Protein AF-A0A6P7HAU6-F1 (afdb_monomer)

Mean predicted aligned error: 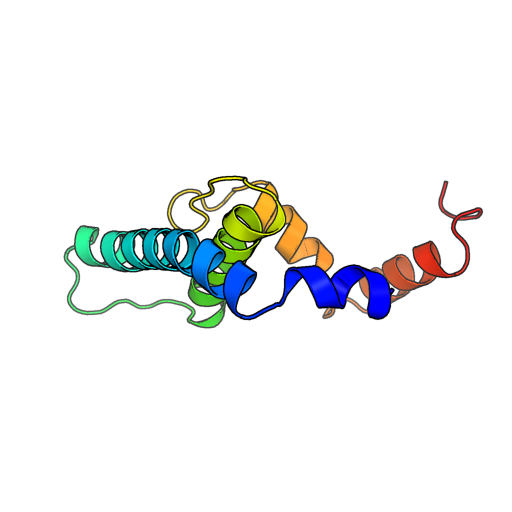6.97 Å

Organism: NCBI:txid50390

Radius of gyration: 17.21 Å; Cα contacts (8 Å, |Δi|>4): 57; chains: 1; bounding box: 39×34×50 Å

pLDDT: mean 88.61, std 10.29, range [53.34, 97.62]

Foldseek 3Di:
DCVVCVVCPDPVNVVVLVVQLVVLVVLLVVLVVVVPDPDDDDDPVQSVLQSVQQSCCCSVVVDHDRCPVVVVPVSSVVVCLVPPPVDPVSVCVVVCCVVCVPVVD

Nearest PDB structures (foldseek):
  6ma7-assembly1_A  TM=8.824E-01  e=7.694E-03  Homo sapiens
  6bdk-assembly1_A  TM=8.865E-01  e=2.508E-02  Homo sapiens
  7sv2-assembly3_C  TM=7.908E-01  e=1.141E-02  Homo sapiens
  5a1r-assembly1_A  TM=7.870E-01  e=1.429E-02  Homo sapiens
  8ewn-assembly1_A-2  TM=7.340E-01  e=4.161E-02  Homo sapiens

Secondary structure (DSSP, 8-state):
-HHHHGGGGSHHHHHHHHHHHHHHHHHHHHHHHTT--S-----HHHHHHHHHHHHHIIIII-----TTT-TT-HHHHHHHHHT--S-HHHHHHHHHHHH-TTT--

Structure (mmCIF, N/CA/C/O backbone):
data_AF-A0A6P7HAU6-F1
#
_entry.id   AF-A0A6P7HAU6-F1
#
loop_
_atom_site.group_PDB
_atom_site.id
_atom_site.type_symbol
_atom_site.label_atom_id
_atom_site.label_alt_id
_atom_site.label_comp_id
_atom_site.label_asym_id
_atom_site.label_entity_id
_atom_site.label_seq_id
_atom_site.pdbx_PDB_ins_code
_atom_site.Cartn_x
_atom_site.Cartn_y
_atom_site.Cartn_z
_atom_site.occupancy
_atom_site.B_iso_or_equiv
_atom_site.auth_seq_id
_atom_site.auth_comp_id
_atom_site.auth_asym_id
_atom_site.auth_atom_id
_atom_site.pdbx_PDB_model_num
ATOM 1 N N . MET A 1 1 ? 15.825 -2.656 -15.816 1.00 80.44 1 MET A N 1
ATOM 2 C CA . MET A 1 1 ? 14.664 -2.547 -14.904 1.00 80.44 1 MET A CA 1
ATOM 3 C C . MET A 1 1 ? 15.084 -2.049 -13.521 1.00 80.44 1 MET A C 1
ATOM 5 O O . MET A 1 1 ? 14.845 -0.883 -13.258 1.00 80.44 1 MET A O 1
ATOM 9 N N . ARG A 1 2 ? 15.787 -2.830 -12.676 1.00 91.25 2 ARG A N 1
ATOM 10 C CA . ARG A 1 2 ? 16.166 -2.399 -11.304 1.00 91.25 2 ARG A CA 1
ATOM 11 C C . ARG A 1 2 ? 16.837 -1.018 -11.238 1.00 91.25 2 ARG A C 1
ATOM 13 O O . ARG A 1 2 ? 16.355 -0.165 -10.513 1.00 91.25 2 ARG A O 1
ATOM 20 N N . HIS A 1 3 ? 17.887 -0.776 -12.027 1.00 95.38 3 HIS A N 1
ATOM 21 C CA . HIS A 1 3 ? 18.616 0.504 -12.012 1.00 95.38 3 HIS A CA 1
ATOM 22 C C . HIS A 1 3 ? 17.754 1.728 -12.381 1.00 95.38 3 HIS A C 1
ATOM 24 O O . HIS A 1 3 ? 18.073 2.829 -11.955 1.00 95.38 3 HIS A O 1
ATOM 30 N N . ILE A 1 4 ? 16.669 1.533 -13.140 1.00 95.44 4 ILE A N 1
ATOM 31 C CA . ILE A 1 4 ? 15.730 2.595 -13.536 1.00 95.44 4 ILE A CA 1
ATOM 32 C C . ILE A 1 4 ? 14.792 2.937 -12.374 1.00 95.44 4 ILE A C 1
ATOM 34 O O . ILE A 1 4 ? 14.452 4.096 -12.180 1.00 95.44 4 ILE A O 1
ATOM 38 N N . LEU A 1 5 ? 14.388 1.932 -11.589 1.00 93.31 5 LEU A N 1
ATOM 39 C CA . LEU A 1 5 ? 13.424 2.093 -10.498 1.00 93.31 5 LEU A CA 1
ATOM 40 C C . LEU A 1 5 ? 14.078 2.490 -9.171 1.00 93.31 5 LEU A C 1
ATOM 42 O O . LEU A 1 5 ? 13.461 3.207 -8.391 1.00 93.31 5 LEU A O 1
ATOM 46 N N . THR A 1 6 ? 15.318 2.062 -8.906 1.00 96.06 6 THR A N 1
ATOM 47 C CA . THR A 1 6 ? 16.028 2.362 -7.647 1.00 96.06 6 THR A CA 1
ATOM 48 C C . THR A 1 6 ? 15.991 3.852 -7.251 1.00 96.06 6 THR A C 1
ATOM 50 O O . THR A 1 6 ? 15.738 4.126 -6.077 1.00 96.06 6 THR A O 1
ATOM 53 N N . PRO A 1 7 ? 16.183 4.831 -8.163 1.00 95.31 7 PRO A N 1
ATOM 54 C CA . PRO A 1 7 ? 16.141 6.253 -7.807 1.00 95.31 7 PRO A CA 1
ATOM 55 C C . PRO A 1 7 ? 14.785 6.740 -7.265 1.00 95.31 7 PRO A C 1
ATOM 57 O O . PRO A 1 7 ? 14.746 7.708 -6.501 1.00 95.31 7 PRO A O 1
ATOM 60 N N . SER A 1 8 ? 13.680 6.071 -7.607 1.00 93.69 8 SER A N 1
ATOM 61 C CA . SER A 1 8 ? 12.338 6.417 -7.115 1.00 93.69 8 SER A CA 1
ATOM 62 C C . SER A 1 8 ? 12.135 6.076 -5.636 1.00 93.69 8 SER A C 1
ATOM 64 O O . SER A 1 8 ? 11.274 6.666 -4.994 1.00 93.69 8 SER A O 1
ATOM 66 N N . PHE A 1 9 ? 12.961 5.190 -5.071 1.00 94.94 9 PHE A N 1
ATOM 67 C CA . PHE A 1 9 ? 12.842 4.695 -3.692 1.00 94.94 9 PHE A CA 1
ATOM 68 C C . PHE A 1 9 ? 13.937 5.232 -2.755 1.00 94.94 9 PHE A C 1
ATOM 70 O O . PHE A 1 9 ? 14.275 4.607 -1.752 1.00 94.94 9 PHE A O 1
ATOM 77 N N . THR A 1 10 ? 14.528 6.391 -3.061 1.00 97.38 10 THR A N 1
ATOM 78 C CA . THR A 1 10 ? 15.450 7.052 -2.119 1.00 97.38 10 THR A CA 1
ATOM 79 C C . THR A 1 10 ? 14.709 7.546 -0.877 1.00 97.38 10 THR A C 1
ATOM 81 O O . THR A 1 10 ? 13.529 7.885 -0.948 1.00 97.38 10 THR A O 1
ATOM 84 N N . SER A 1 11 ? 15.402 7.677 0.259 1.00 97.50 11 SER A N 1
ATOM 85 C CA . SER A 1 11 ? 14.791 8.133 1.519 1.00 97.50 11 SER A CA 1
ATOM 86 C C . SER A 1 11 ? 14.065 9.476 1.389 1.00 97.50 11 SER A C 1
ATOM 88 O O . SER A 1 11 ? 13.015 9.666 1.994 1.00 97.50 11 SER A O 1
ATOM 90 N N . SER A 1 12 ? 14.588 10.394 0.568 1.00 96.75 12 SER A N 1
ATOM 91 C CA . SER A 1 12 ? 13.933 11.677 0.284 1.00 96.75 12 SER A CA 1
ATOM 92 C C . SER A 1 12 ? 12.592 11.481 -0.433 1.00 96.75 12 SER A C 1
ATOM 94 O O . SER A 1 12 ? 11.577 12.017 0.004 1.00 96.75 12 SER A O 1
ATOM 96 N N . LYS A 1 13 ? 12.552 10.639 -1.477 1.00 96.00 13 LYS A N 1
ATOM 97 C CA . LYS A 1 13 ? 11.314 10.328 -2.209 1.00 96.00 13 LYS A CA 1
ATOM 98 C C . LYS A 1 13 ? 10.308 9.574 -1.340 1.00 96.00 13 LYS A C 1
ATOM 100 O O . LYS A 1 13 ? 9.142 9.949 -1.317 1.00 96.00 13 LYS A O 1
ATOM 105 N N . MET A 1 14 ? 10.768 8.608 -0.545 1.00 96.81 14 MET A N 1
ATOM 106 C CA . MET A 1 14 ? 9.924 7.895 0.420 1.00 96.81 14 MET A CA 1
ATOM 107 C C . MET A 1 14 ? 9.313 8.845 1.457 1.00 96.81 14 MET A C 1
ATOM 109 O O . MET A 1 14 ? 8.132 8.732 1.773 1.00 96.81 14 MET A O 1
ATOM 113 N N . LYS A 1 15 ? 10.079 9.832 1.942 1.00 96.62 15 LYS A N 1
ATOM 114 C CA . LYS A 1 15 ? 9.569 10.850 2.871 1.00 96.62 15 LYS A CA 1
ATOM 115 C C . LYS A 1 15 ? 8.493 11.735 2.237 1.00 96.62 15 LYS A C 1
ATO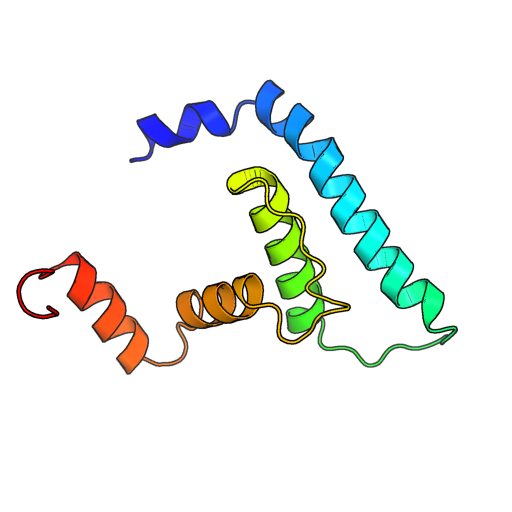M 117 O O . LYS A 1 15 ? 7.563 12.122 2.929 1.00 96.62 15 LYS A O 1
ATOM 122 N N . MET A 1 16 ? 8.589 12.030 0.940 1.00 93.94 16 MET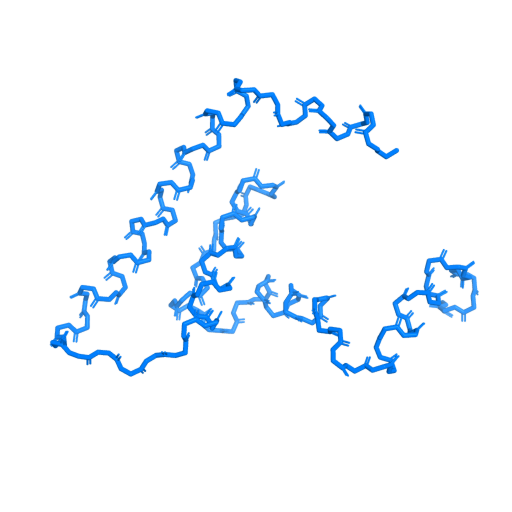 A N 1
ATOM 123 C CA . MET A 1 16 ? 7.526 12.744 0.219 1.00 93.94 16 MET A CA 1
ATOM 124 C C . MET A 1 16 ? 6.264 11.881 0.072 1.00 93.94 16 MET A C 1
ATOM 126 O O . MET A 1 16 ? 5.160 12.379 0.260 1.00 93.94 16 MET A O 1
ATOM 130 N N . MET A 1 17 ? 6.417 10.587 -0.235 1.00 97.44 17 MET A N 1
ATOM 131 C CA . MET A 1 17 ? 5.288 9.655 -0.362 1.00 97.44 17 MET A CA 1
ATOM 132 C C . MET A 1 17 ? 4.568 9.425 0.974 1.00 97.44 17 MET A C 1
ATOM 134 O O . MET A 1 17 ? 3.373 9.149 0.975 1.00 97.44 17 MET A O 1
ATOM 138 N N . PHE A 1 18 ? 5.270 9.558 2.105 1.00 97.19 18 PHE A N 1
ATOM 139 C CA . PHE A 1 18 ? 4.716 9.341 3.443 1.00 97.19 18 PHE A CA 1
ATOM 140 C C . PHE A 1 18 ? 3.445 10.158 3.706 1.00 97.19 18 PHE A C 1
ATOM 142 O O . PHE A 1 18 ? 2.496 9.621 4.263 1.00 97.19 18 PHE A O 1
ATOM 149 N N . THR A 1 19 ? 3.381 11.415 3.259 1.00 95.56 19 THR A N 1
ATOM 150 C CA . THR A 1 19 ? 2.176 12.246 3.428 1.00 95.56 19 THR A CA 1
ATOM 151 C C . THR A 1 19 ? 0.952 11.626 2.750 1.00 95.56 19 THR A C 1
ATOM 153 O O . THR A 1 19 ? -0.123 11.610 3.336 1.00 95.56 19 THR A O 1
ATOM 156 N N . LEU A 1 20 ? 1.125 11.044 1.559 1.00 97.00 20 LEU A N 1
ATOM 157 C CA . LEU A 1 20 ? 0.048 10.353 0.845 1.00 97.00 20 LEU A CA 1
ATOM 158 C C . LEU A 1 20 ? -0.343 9.042 1.543 1.00 97.00 20 LEU A C 1
ATOM 160 O O . LEU A 1 20 ? -1.517 8.700 1.610 1.00 97.00 20 LEU A O 1
ATOM 164 N N . MET A 1 21 ? 0.635 8.317 2.097 1.00 97.38 21 MET A N 1
ATOM 165 C CA . MET A 1 21 ? 0.375 7.098 2.873 1.00 97.38 21 MET A CA 1
ATOM 166 C C . MET A 1 21 ? -0.429 7.391 4.144 1.00 97.38 21 MET A C 1
ATOM 168 O O . MET A 1 21 ? -1.312 6.612 4.496 1.00 97.38 21 MET A O 1
ATOM 172 N N . VAL A 1 22 ? -0.127 8.504 4.823 1.00 97.50 22 VAL A N 1
ATOM 173 C CA . VAL A 1 22 ? -0.866 8.960 6.008 1.00 97.50 22 VAL A CA 1
ATOM 174 C C . VAL A 1 22 ? -2.307 9.287 5.644 1.00 97.50 22 VAL A C 1
ATOM 176 O O . VAL A 1 22 ? -3.206 8.808 6.319 1.00 97.50 22 VAL A O 1
ATOM 179 N N . GLU A 1 23 ? -2.538 10.002 4.545 1.00 96.38 23 GLU A N 1
ATOM 180 C CA . GLU A 1 23 ? -3.894 10.300 4.076 1.00 96.38 23 GLU A CA 1
ATOM 181 C C . GLU A 1 23 ? -4.705 9.023 3.787 1.00 96.38 23 GLU A C 1
ATOM 183 O O . GLU A 1 23 ? -5.845 8.887 4.234 1.00 96.38 23 GLU A O 1
ATOM 188 N N . CYS A 1 24 ? -4.108 8.033 3.113 1.00 97.31 24 CYS A N 1
ATOM 189 C CA . CYS A 1 24 ? -4.753 6.731 2.926 1.00 97.31 24 CYS A CA 1
ATOM 190 C C . CYS A 1 24 ? -5.064 6.040 4.269 1.00 97.31 24 CYS A C 1
ATOM 192 O O . CYS A 1 24 ? -6.102 5.392 4.404 1.00 97.31 24 CYS A O 1
ATOM 194 N N . ALA A 1 25 ? -4.182 6.162 5.267 1.00 97.12 25 ALA A N 1
ATOM 195 C CA . ALA A 1 25 ? -4.374 5.554 6.585 1.00 97.12 25 ALA A CA 1
ATOM 196 C C . ALA A 1 25 ? -5.472 6.262 7.394 1.00 97.12 25 ALA A C 1
ATOM 19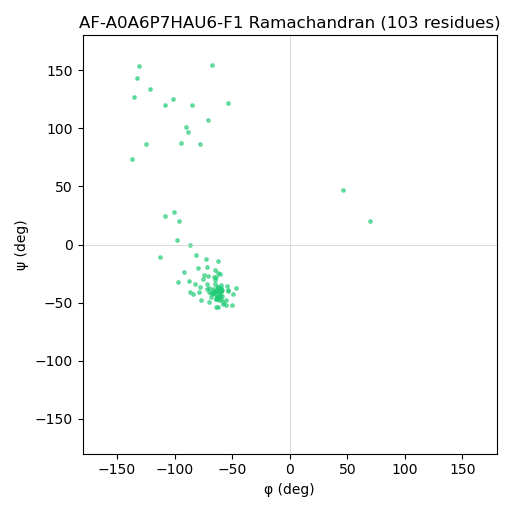8 O O . ALA A 1 25 ? -6.262 5.603 8.068 1.00 97.12 25 ALA A O 1
ATOM 199 N N . GLU A 1 26 ? -5.563 7.586 7.299 1.00 96.94 26 GLU A N 1
ATOM 200 C CA . GLU A 1 26 ? -6.641 8.372 7.900 1.00 96.94 26 GLU A CA 1
ATOM 201 C C . GLU A 1 26 ? -7.999 7.995 7.301 1.00 96.94 26 GLU A C 1
ATOM 203 O O . GLU A 1 26 ? -8.953 7.780 8.053 1.00 96.94 26 GLU A O 1
ATOM 208 N N . ASN A 1 27 ? -8.084 7.821 5.976 1.00 95.44 27 ASN A N 1
ATOM 209 C CA . ASN A 1 27 ? -9.299 7.337 5.311 1.00 95.44 27 ASN A CA 1
ATOM 210 C C . ASN A 1 27 ? -9.680 5.931 5.790 1.00 95.44 27 ASN A C 1
ATOM 212 O O . ASN A 1 27 ? -10.833 5.698 6.157 1.00 95.44 27 ASN A O 1
ATOM 216 N N . PHE A 1 28 ? -8.701 5.023 5.873 1.00 95.38 28 PHE A N 1
ATOM 217 C CA . PHE A 1 28 ? -8.896 3.669 6.392 1.00 95.38 28 PHE A CA 1
ATOM 218 C C . PHE A 1 28 ? -9.496 3.683 7.803 1.00 95.38 28 PHE A C 1
ATOM 220 O O . PHE A 1 28 ? -10.518 3.048 8.048 1.00 95.38 28 PHE A O 1
ATOM 227 N N . VAL A 1 29 ? -8.897 4.438 8.729 1.00 94.81 29 VAL A N 1
ATOM 228 C CA . VAL A 1 29 ? -9.379 4.542 10.116 1.00 94.81 29 VAL A CA 1
ATOM 229 C C . VAL A 1 29 ? -10.772 5.171 10.162 1.00 94.81 29 VAL A C 1
ATOM 231 O O . VAL A 1 29 ? -11.669 4.657 10.832 1.00 94.81 29 VAL A O 1
ATOM 234 N N . THR A 1 30 ? -10.979 6.248 9.406 1.00 94.50 30 THR A N 1
ATOM 235 C CA . THR A 1 30 ? -12.252 6.972 9.350 1.00 94.50 30 THR A CA 1
ATOM 236 C C . THR A 1 30 ? -13.395 6.084 8.854 1.00 94.50 30 THR A C 1
ATOM 238 O O . THR A 1 30 ? -14.502 6.175 9.383 1.00 94.50 30 THR A O 1
ATOM 241 N N . HIS A 1 31 ? -13.145 5.202 7.883 1.00 93.06 31 HIS A N 1
ATOM 242 C CA . HIS A 1 31 ? -14.148 4.266 7.370 1.00 93.06 31 HIS A CA 1
ATOM 243 C C . HIS A 1 31 ? -14.713 3.349 8.468 1.00 93.06 31 HIS A C 1
ATOM 245 O O . HIS A 1 31 ? -15.918 3.101 8.501 1.00 93.06 31 HIS A O 1
ATOM 251 N N . PHE A 1 32 ? -13.877 2.877 9.399 1.00 92.62 32 PHE A N 1
ATOM 252 C CA . PHE A 1 32 ? -14.338 2.048 10.518 1.00 92.62 32 PHE A CA 1
ATOM 253 C C . PHE A 1 32 ? -14.974 2.875 11.634 1.00 92.62 32 PHE A C 1
ATOM 255 O O . PHE A 1 32 ? -16.030 2.498 12.133 1.00 92.62 32 PHE A O 1
ATOM 262 N N . LEU A 1 33 ? -14.404 4.034 11.976 1.00 92.44 33 LEU A N 1
ATOM 263 C CA . LEU A 1 33 ? -14.973 4.909 13.010 1.00 92.44 33 LEU A CA 1
ATOM 264 C C . LEU A 1 33 ? -16.395 5.382 12.668 1.00 92.44 33 LEU A C 1
ATOM 266 O O . LEU A 1 33 ? -17.235 5.489 13.554 1.00 92.44 33 LEU A O 1
ATOM 270 N N . LYS A 1 34 ? -16.692 5.622 11.385 1.00 91.38 34 LYS A N 1
ATOM 271 C CA . LYS A 1 34 ? -18.027 6.040 10.919 1.00 91.38 34 LYS A CA 1
ATOM 272 C C . LYS A 1 34 ? -19.122 4.991 11.118 1.00 91.38 34 LYS A C 1
ATOM 274 O O . LYS A 1 34 ? -20.294 5.351 11.100 1.00 91.38 34 LYS A O 1
ATOM 279 N N . LYS A 1 35 ? -18.769 3.710 11.247 1.00 86.69 35 LYS A N 1
ATOM 280 C CA . LYS A 1 35 ? -19.747 2.617 11.323 1.00 86.69 35 LYS A CA 1
ATOM 281 C C . LYS A 1 35 ? -20.350 2.428 12.716 1.00 86.69 35 LYS A C 1
ATOM 283 O O . LYS A 1 35 ? -21.302 1.666 12.813 1.00 86.69 35 LYS A O 1
ATOM 288 N N . ASP A 1 36 ? -19.825 3.110 13.740 1.00 82.94 36 ASP A N 1
ATOM 289 C CA . ASP A 1 36 ? -20.323 3.086 15.129 1.00 82.94 36 ASP A CA 1
ATOM 290 C C . ASP A 1 36 ? -20.614 1.659 15.641 1.00 82.94 36 ASP A C 1
ATOM 292 O O . ASP A 1 36 ? -21.683 1.343 16.159 1.00 82.94 36 ASP A O 1
ATOM 296 N N . GLN A 1 37 ? -19.662 0.753 15.397 1.00 89.25 37 GLN A N 1
ATOM 297 C CA . GLN A 1 37 ? -19.733 -0.658 15.775 1.00 89.25 37 GLN A CA 1
ATOM 298 C C . GLN A 1 37 ? -18.554 -1.015 16.677 1.00 89.25 37 GLN A C 1
ATOM 300 O O . GLN A 1 37 ? -17.406 -0.711 16.356 1.00 89.25 37 GLN A O 1
ATOM 305 N N . ASP A 1 38 ? -18.835 -1.729 17.768 1.00 84.69 38 ASP A N 1
ATOM 306 C CA . ASP A 1 38 ? -17.805 -2.216 18.697 1.00 84.69 38 ASP A CA 1
ATOM 307 C C . ASP A 1 38 ? -17.016 -3.410 18.136 1.00 84.69 38 ASP A C 1
ATOM 309 O O . ASP A 1 38 ? -15.871 -3.653 18.521 1.00 84.69 38 ASP A O 1
ATOM 313 N N . VAL A 1 39 ? -17.626 -4.181 17.229 1.00 88.00 39 VAL A N 1
ATOM 314 C CA . VAL A 1 39 ? -17.035 -5.386 16.638 1.00 88.00 39 VAL A CA 1
ATOM 315 C C . VAL A 1 39 ? -17.265 -5.389 15.133 1.00 88.00 39 VAL A C 1
ATOM 317 O O . VAL A 1 39 ? -18.399 -5.303 14.667 1.00 88.00 39 VAL A O 1
ATOM 320 N N . PHE A 1 40 ? -16.178 -5.554 14.382 1.00 88.75 40 PHE A N 1
ATOM 321 C CA . PHE A 1 40 ? -16.190 -5.678 12.928 1.00 88.75 40 PHE A CA 1
ATOM 322 C C . PHE A 1 40 ? -15.861 -7.113 12.518 1.00 88.75 40 PHE A C 1
ATOM 324 O O . PHE A 1 40 ? -14.762 -7.596 12.791 1.00 88.75 40 PHE A O 1
ATOM 331 N N .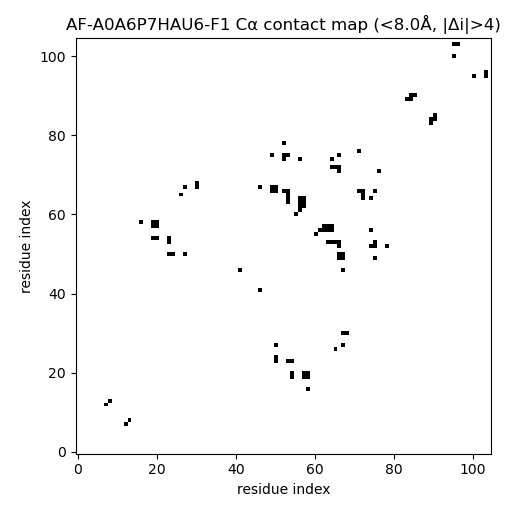 ASP A 1 41 ? -16.783 -7.774 11.817 1.00 91.62 41 ASP A N 1
ATOM 332 C CA . ASP A 1 41 ? -16.480 -9.008 11.090 1.00 91.62 41 ASP A CA 1
ATOM 333 C C . ASP A 1 41 ? -16.006 -8.642 9.678 1.00 91.62 41 ASP A C 1
ATOM 335 O O . ASP A 1 41 ? -16.802 -8.314 8.794 1.00 91.62 41 ASP A O 1
ATOM 339 N N . VAL A 1 42 ? -14.685 -8.596 9.493 1.00 91.44 42 VAL A N 1
ATOM 340 C CA . VAL A 1 42 ? -14.061 -8.221 8.222 1.00 91.44 42 VAL A CA 1
ATOM 341 C C . VAL A 1 42 ? -12.967 -9.194 7.816 1.00 91.44 42 VAL A C 1
ATOM 343 O O . VAL A 1 42 ? -12.154 -9.653 8.619 1.00 91.44 42 VAL A O 1
ATOM 346 N N . SER A 1 43 ? -12.884 -9.444 6.511 1.00 94.25 43 SER A N 1
ATOM 347 C CA . SER A 1 43 ? -11.742 -10.138 5.927 1.00 94.25 43 SER A CA 1
ATOM 348 C C . SER A 1 43 ? -10.517 -9.226 5.965 1.00 94.25 43 SER A C 1
ATOM 350 O O . SER A 1 43 ? -10.411 -8.292 5.169 1.00 94.25 43 SER A O 1
ATOM 352 N N . ILE A 1 44 ? -9.562 -9.522 6.854 1.00 94.50 44 ILE A N 1
ATOM 353 C CA . ILE A 1 44 ? -8.300 -8.768 6.977 1.00 94.50 44 ILE A CA 1
ATOM 354 C C . ILE A 1 44 ? -7.570 -8.679 5.634 1.00 94.50 44 ILE A C 1
ATOM 356 O O . ILE A 1 44 ? -7.056 -7.627 5.264 1.00 94.50 44 ILE A O 1
ATOM 360 N N . LYS A 1 45 ? -7.583 -9.766 4.854 1.00 92.94 45 LYS A N 1
ATOM 361 C CA . LYS A 1 45 ? -6.993 -9.771 3.513 1.00 92.94 45 LYS A CA 1
ATOM 362 C C . LYS A 1 45 ? -7.650 -8.724 2.613 1.00 92.94 45 LYS A C 1
ATOM 364 O O . LYS A 1 45 ? -6.935 -7.989 1.944 1.00 92.94 45 LYS A O 1
ATOM 369 N N . ASP A 1 46 ? -8.979 -8.650 2.593 1.00 92.81 46 ASP A N 1
ATOM 370 C CA . ASP A 1 46 ? -9.698 -7.712 1.727 1.00 92.81 46 ASP A CA 1
ATOM 371 C C . ASP A 1 46 ? -9.378 -6.261 2.108 1.00 92.81 46 ASP A C 1
ATOM 373 O O . ASP A 1 46 ? -8.842 -5.511 1.291 1.00 92.81 46 ASP A O 1
ATOM 377 N N . VAL A 1 47 ? -9.563 -5.901 3.381 1.00 95.25 47 VAL A N 1
ATOM 378 C CA . VAL A 1 47 ? -9.370 -4.519 3.854 1.00 95.25 47 VAL A CA 1
ATOM 379 C C . VAL A 1 47 ? -7.921 -4.049 3.709 1.00 95.25 47 VAL A C 1
ATOM 381 O O . VAL A 1 47 ? -7.679 -2.926 3.270 1.00 95.25 47 VAL A O 1
ATOM 384 N N . THR A 1 48 ? -6.934 -4.909 3.987 1.00 94.69 48 THR A N 1
ATOM 385 C CA . THR A 1 48 ? -5.519 -4.549 3.814 1.00 94.69 48 THR A CA 1
ATOM 386 C C . THR A 1 48 ? -5.128 -4.473 2.337 1.00 94.69 48 THR A C 1
ATOM 388 O O . THR A 1 48 ? -4.324 -3.614 1.978 1.00 94.69 48 THR A O 1
ATOM 391 N N . THR A 1 49 ? -5.696 -5.310 1.456 1.00 95.19 49 THR A N 1
ATOM 392 C CA . THR A 1 49 ? -5.432 -5.189 0.007 1.00 95.19 49 THR A CA 1
ATOM 393 C C . THR A 1 49 ? -6.007 -3.907 -0.580 1.00 95.19 49 THR A C 1
ATOM 395 O O . THR A 1 49 ? -5.341 -3.283 -1.401 1.00 95.19 49 THR A O 1
ATOM 398 N N . ARG A 1 50 ? -7.194 -3.479 -0.132 1.00 95.62 50 ARG A N 1
ATOM 399 C CA . ARG A 1 50 ? -7.810 -2.204 -0.527 1.00 95.62 50 ARG A CA 1
ATOM 400 C C . ARG A 1 50 ? -6.971 -1.013 -0.063 1.00 95.62 50 ARG A C 1
ATOM 402 O O . ARG A 1 50 ? -6.614 -0.171 -0.877 1.00 95.62 50 ARG A O 1
ATOM 409 N N . PHE A 1 51 ? -6.530 -1.021 1.195 1.00 96.75 51 PHE A N 1
ATOM 410 C CA . PHE A 1 51 ? -5.604 -0.010 1.714 1.00 96.75 51 PHE A CA 1
ATOM 411 C C . PHE A 1 51 ? -4.286 0.057 0.925 1.00 96.75 51 PHE A C 1
ATOM 413 O O . PHE A 1 51 ? -3.850 1.129 0.511 1.00 96.75 51 PHE A O 1
ATOM 420 N N . ALA A 1 52 ? -3.645 -1.092 0.688 1.00 96.44 52 ALA A N 1
ATOM 421 C CA . ALA A 1 52 ? -2.397 -1.146 -0.068 1.00 96.44 52 ALA A CA 1
ATOM 422 C C . ALA A 1 52 ? -2.581 -0.655 -1.512 1.00 96.44 52 ALA A C 1
ATOM 424 O O . ALA A 1 52 ? -1.699 0.017 -2.049 1.00 96.44 52 ALA A O 1
ATOM 425 N N . ASN A 1 53 ? -3.726 -0.963 -2.125 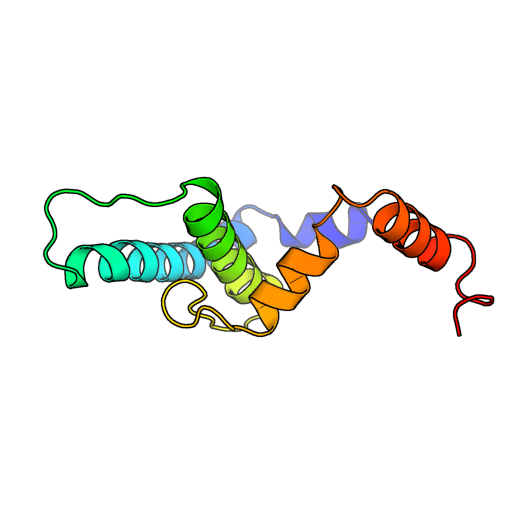1.00 96.62 53 ASN A N 1
ATOM 426 C CA . ASN A 1 53 ? -4.087 -0.472 -3.446 1.00 96.62 53 ASN A CA 1
ATOM 427 C C . ASN A 1 53 ? -4.182 1.057 -3.475 1.00 96.62 53 ASN A C 1
ATOM 429 O O . ASN A 1 53 ? -3.551 1.665 -4.335 1.00 96.62 53 ASN A O 1
ATOM 433 N N . ASP A 1 54 ? -4.870 1.677 -2.513 1.00 97.00 54 ASP A N 1
ATOM 434 C CA . ASP A 1 54 ? -4.991 3.140 -2.439 1.00 97.00 54 ASP A CA 1
ATOM 435 C C . ASP A 1 54 ? -3.629 3.819 -2.235 1.00 97.00 54 ASP A C 1
ATOM 437 O O . ASP A 1 54 ? -3.316 4.818 -2.888 1.00 97.00 54 ASP A O 1
ATOM 441 N N . VAL A 1 55 ? -2.758 3.232 -1.404 1.00 97.62 55 VAL A N 1
ATOM 442 C CA . VAL A 1 55 ? -1.381 3.720 -1.228 1.00 97.62 55 VAL A CA 1
ATOM 443 C C . VAL A 1 55 ? -0.603 3.669 -2.544 1.00 97.62 55 VAL A C 1
ATOM 445 O O . VAL A 1 55 ? 0.106 4.620 -2.883 1.00 97.62 55 VAL A O 1
ATOM 448 N N . VAL A 1 56 ? -0.713 2.579 -3.307 1.00 96.56 56 VAL A N 1
ATOM 449 C CA . VAL A 1 56 ? -0.031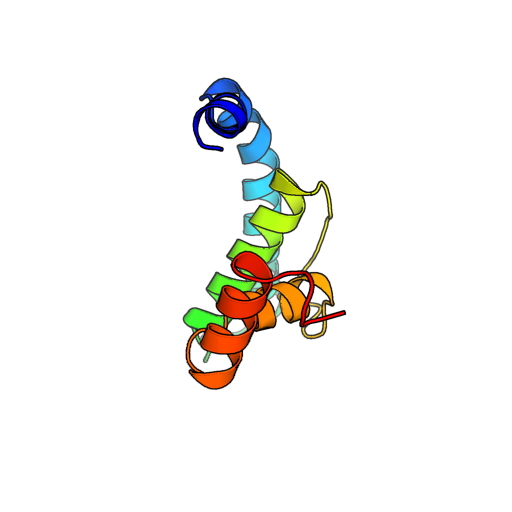 2.437 -4.602 1.00 96.56 56 VAL A CA 1
ATOM 450 C C . VAL A 1 56 ? -0.619 3.392 -5.643 1.00 96.56 56 VAL A C 1
ATOM 452 O O . VAL A 1 56 ? 0.149 4.074 -6.323 1.00 96.56 56 VAL A O 1
ATOM 455 N N . ALA A 1 57 ? -1.946 3.488 -5.744 1.00 96.69 57 ALA A N 1
ATOM 456 C CA . ALA A 1 57 ? -2.638 4.404 -6.649 1.00 96.69 57 ALA A CA 1
ATOM 457 C C . ALA A 1 57 ? -2.182 5.851 -6.413 1.00 96.69 57 ALA A C 1
ATOM 459 O O . ALA A 1 57 ? -1.756 6.537 -7.348 1.00 96.69 57 ALA A O 1
ATOM 460 N N . SER A 1 58 ? -2.153 6.271 -5.147 1.00 96.94 58 SER A N 1
ATOM 461 C CA . SER A 1 58 ? -1.786 7.630 -4.759 1.00 96.94 58 SER A CA 1
ATOM 462 C C . SER A 1 58 ? -0.299 7.903 -4.979 1.00 96.94 58 SER A C 1
ATOM 464 O O . SER A 1 58 ? 0.077 8.880 -5.625 1.00 96.94 58 SER A O 1
ATOM 466 N N . THR A 1 59 ? 0.577 7.014 -4.506 1.00 96.50 59 THR A N 1
ATOM 467 C CA . THR A 1 59 ? 2.022 7.287 -4.498 1.00 96.50 59 THR A CA 1
ATOM 468 C C . THR A 1 59 ? 2.729 7.005 -5.822 1.00 96.50 59 THR A C 1
ATOM 470 O O . THR A 1 59 ? 3.683 7.710 -6.153 1.00 96.50 59 THR A O 1
ATOM 473 N N . ALA A 1 60 ? 2.300 5.992 -6.580 1.00 94.50 60 ALA A N 1
ATOM 474 C CA . ALA A 1 60 ? 2.957 5.589 -7.824 1.00 94.50 60 ALA A CA 1
ATOM 475 C C . ALA A 1 60 ? 2.287 6.180 -9.071 1.00 94.50 60 ALA A C 1
ATOM 477 O O . ALA A 1 60 ? 2.979 6.458 -10.051 1.00 94.50 60 ALA A O 1
ATOM 478 N N . PHE A 1 61 ? 0.966 6.382 -9.035 1.00 94.75 61 PHE A N 1
ATOM 479 C CA . PHE A 1 61 ? 0.190 6.856 -10.186 1.00 94.75 61 PHE A CA 1
ATOM 480 C C . PHE A 1 61 ? -0.392 8.261 -9.995 1.00 94.75 61 PHE A C 1
ATOM 482 O O . PHE A 1 61 ? -0.862 8.851 -10.965 1.00 94.75 61 PHE A O 1
ATOM 489 N N . GLY A 1 62 ? -0.339 8.825 -8.782 1.00 94.62 62 GLY A N 1
ATOM 490 C CA . GLY A 1 62 ? -0.920 10.137 -8.487 1.00 94.62 62 GLY A CA 1
ATOM 491 C C . GLY A 1 62 ? -2.450 10.144 -8.517 1.00 94.62 62 GLY A C 1
ATOM 492 O O . GLY A 1 62 ? -3.049 11.203 -8.694 1.00 94.62 62 GLY A O 1
ATOM 493 N N . ILE A 1 63 ? -3.084 8.976 -8.380 1.00 94.81 63 ILE A N 1
ATOM 494 C CA . ILE A 1 63 ? -4.538 8.809 -8.431 1.00 94.81 63 ILE A CA 1
ATOM 495 C C . ILE A 1 63 ? -5.057 8.677 -7.003 1.00 94.81 63 ILE A C 1
ATOM 497 O O . ILE A 1 63 ? -4.617 7.813 -6.249 1.00 94.81 63 ILE A O 1
ATOM 501 N N . ARG A 1 64 ? -6.019 9.522 -6.633 1.00 92.69 64 ARG A N 1
ATOM 502 C CA . ARG A 1 64 ? -6.732 9.399 -5.359 1.00 92.69 64 ARG A CA 1
ATOM 503 C C . ARG A 1 64 ? -7.889 8.421 -5.532 1.00 92.69 64 ARG A C 1
ATOM 505 O O . ARG A 1 64 ? -8.773 8.672 -6.346 1.00 92.69 64 ARG A O 1
ATOM 512 N N . THR A 1 65 ? -7.877 7.342 -4.762 1.00 92.88 65 THR A N 1
ATOM 513 C CA . THR A 1 65 ? -8.940 6.333 -4.713 1.00 92.88 65 THR A CA 1
ATOM 514 C C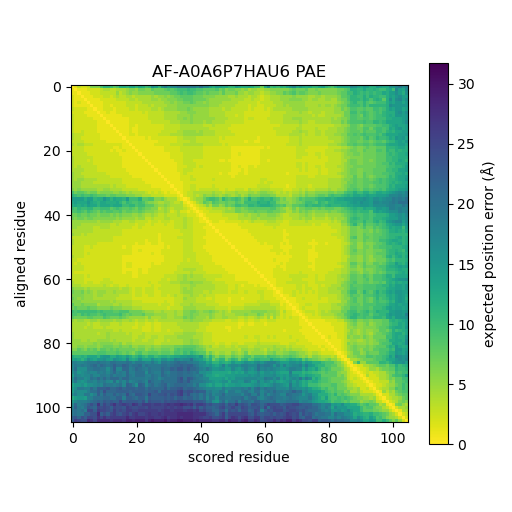 . THR A 1 65 ? -9.322 6.055 -3.264 1.00 92.88 65 THR A C 1
ATOM 516 O O . THR A 1 65 ? -8.507 6.247 -2.360 1.00 92.88 65 THR A O 1
ATOM 519 N N . ASP A 1 66 ? -10.562 5.620 -3.058 1.00 93.88 66 ASP A N 1
ATOM 520 C CA . ASP A 1 66 ? -11.032 5.068 -1.787 1.00 93.88 66 ASP A CA 1
ATOM 521 C C . ASP A 1 66 ? -11.618 3.685 -2.065 1.00 93.88 66 ASP A C 1
ATOM 523 O O . ASP A 1 66 ? -12.805 3.525 -2.344 1.00 93.88 66 ASP A O 1
ATOM 527 N N . SER A 1 67 ? -10.748 2.676 -2.049 1.00 94.00 67 SER A N 1
ATOM 528 C CA . SER A 1 67 ? -11.129 1.305 -2.387 1.00 94.00 67 SER A CA 1
ATOM 529 C C . SER A 1 67 ? -11.976 0.648 -1.295 1.00 94.00 67 SER A C 1
ATOM 531 O O . SER A 1 67 ? -12.504 -0.438 -1.528 1.00 94.00 67 SER A O 1
ATOM 533 N N . LEU A 1 68 ? -12.068 1.228 -0.092 1.00 92.06 68 LEU A N 1
ATOM 534 C CA . LEU A 1 68 ? -12.899 0.710 0.999 1.00 92.06 68 LEU A CA 1
ATOM 535 C C . LEU A 1 68 ? -14.347 1.177 0.882 1.00 92.06 68 LEU A C 1
ATOM 537 O O . LEU A 1 68 ? -15.259 0.375 1.090 1.00 92.06 68 LEU A O 1
ATOM 541 N N . GLU A 1 69 ? -14.545 2.452 0.554 1.00 91.19 69 GLU A N 1
ATOM 542 C CA . GLU A 1 69 ? -15.871 3.020 0.330 1.00 91.19 69 GLU A CA 1
ATOM 543 C C . GLU A 1 69 ? -16.424 2.615 -1.044 1.00 91.19 69 GLU A C 1
ATOM 545 O O . GLU A 1 69 ? -17.544 2.115 -1.153 1.00 91.19 69 GLU A O 1
ATOM 550 N N . GLU A 1 70 ? -15.619 2.758 -2.099 1.00 91.69 70 GLU A N 1
ATOM 551 C CA . GLU A 1 70 ? -15.997 2.417 -3.469 1.00 91.69 70 GLU A CA 1
ATOM 552 C C . GLU A 1 70 ? -15.544 0.990 -3.804 1.00 91.69 70 GLU A C 1
ATOM 554 O O . GLU A 1 70 ? -14.455 0.743 -4.329 1.00 91.69 70 GLU A O 1
ATOM 559 N N . GLN A 1 71 ? -16.389 0.007 -3.485 1.00 85.56 71 GLN A N 1
ATOM 560 C CA . GLN A 1 71 ? -16.002 -1.401 -3.620 1.00 85.56 71 GLN A CA 1
ATOM 561 C C . GLN A 1 71 ? -15.715 -1.842 -5.062 1.00 85.56 71 GLN A C 1
ATOM 563 O O . GLN A 1 71 ? -14.887 -2.742 -5.249 1.00 85.56 71 GLN A O 1
ATOM 568 N N . ASP A 1 72 ? -16.354 -1.184 -6.033 1.00 89.50 72 ASP A N 1
ATOM 569 C CA . ASP A 1 72 ? -16.233 -1.426 -7.474 1.00 89.50 72 ASP A CA 1
ATOM 570 C C . ASP A 1 72 ? -15.220 -0.491 -8.157 1.00 89.50 72 ASP A C 1
ATOM 572 O O . ASP A 1 72 ? -15.244 -0.319 -9.376 1.00 89.50 72 ASP A O 1
ATOM 576 N N . ASN A 1 73 ? -14.307 0.106 -7.384 1.00 90.75 73 ASN A N 1
ATOM 577 C CA . ASN A 1 73 ? -13.252 0.957 -7.913 1.00 90.75 73 ASN A CA 1
ATOM 578 C C . ASN A 1 73 ? -12.446 0.235 -9.011 1.00 90.75 73 ASN A C 1
ATOM 580 O O . ASN A 1 73 ? -11.840 -0.817 -8.781 1.00 90.75 73 ASN A O 1
ATOM 584 N N . GLU A 1 74 ? -12.405 0.824 -10.208 1.00 92.50 74 GLU A N 1
ATOM 585 C CA . GLU A 1 74 ? -11.804 0.200 -11.391 1.00 92.50 74 GLU A CA 1
ATOM 586 C C . GLU A 1 74 ? -10.307 -0.091 -11.198 1.00 92.50 74 GLU A C 1
ATOM 588 O O . GLU A 1 74 ? -9.819 -1.151 -11.593 1.00 92.50 74 GLU A O 1
ATOM 593 N N . PHE A 1 75 ? -9.579 0.805 -10.522 1.00 93.75 75 PHE A N 1
ATOM 594 C CA . PHE A 1 75 ? -8.158 0.621 -10.223 1.00 93.75 75 PHE A CA 1
ATOM 595 C C . PHE A 1 75 ? -7.939 -0.595 -9.314 1.00 93.75 75 PHE A C 1
ATOM 597 O O . PHE A 1 75 ? -7.084 -1.437 -9.605 1.00 93.75 75 PHE A O 1
ATOM 604 N N . TYR A 1 76 ? -8.752 -0.739 -8.262 1.00 94.69 76 TYR A N 1
ATOM 605 C CA . TYR A 1 76 ? -8.707 -1.910 -7.385 1.00 94.69 76 TYR A CA 1
ATOM 606 C C . TYR A 1 76 ? -9.068 -3.202 -8.125 1.00 94.69 76 TYR A C 1
ATOM 608 O O . TYR A 1 76 ? -8.367 -4.207 -7.990 1.00 94.69 76 TYR A O 1
ATOM 616 N N . LEU A 1 77 ? -10.135 -3.191 -8.930 1.00 93.94 77 LEU A N 1
ATOM 617 C CA . LEU A 1 77 ? -10.575 -4.367 -9.683 1.00 93.94 77 LEU A CA 1
ATOM 618 C C . LEU A 1 77 ? -9.505 -4.839 -10.675 1.00 93.94 77 LEU A C 1
ATOM 620 O O . LEU A 1 77 ? -9.184 -6.032 -10.697 1.00 93.94 77 LEU A O 1
ATOM 624 N N . MET A 1 78 ? -8.896 -3.912 -11.422 1.00 91.44 78 MET A N 1
ATOM 625 C CA . MET A 1 78 ? -7.770 -4.207 -12.311 1.00 91.44 78 MET A CA 1
ATOM 626 C C . MET A 1 78 ? -6.562 -4.747 -11.534 1.00 91.44 78 MET A C 1
ATOM 628 O O . MET A 1 78 ? -5.969 -5.754 -11.926 1.00 91.44 78 MET A O 1
ATOM 632 N N . GLY A 1 79 ? -6.201 -4.119 -10.409 1.00 90.12 79 GLY A N 1
ATOM 633 C CA . GLY A 1 79 ? -5.102 -4.568 -9.549 1.00 90.12 79 GLY A CA 1
ATOM 634 C C . GLY A 1 79 ? -5.320 -5.979 -8.999 1.00 90.12 79 GLY A C 1
ATOM 635 O O . GLY A 1 79 ? -4.414 -6.818 -9.031 1.00 90.12 79 GLY A O 1
ATOM 636 N N . ARG A 1 80 ? -6.544 -6.280 -8.558 1.00 90.31 80 ARG A N 1
ATOM 637 C CA . ARG A 1 80 ? -6.950 -7.604 -8.074 1.00 90.31 80 ARG A CA 1
ATOM 638 C C . ARG A 1 80 ? -6.895 -8.653 -9.179 1.00 90.31 80 ARG A C 1
ATOM 640 O O . ARG A 1 80 ? -6.447 -9.767 -8.927 1.00 90.31 80 ARG A O 1
ATOM 647 N N . GLU A 1 81 ? -7.315 -8.318 -10.398 1.00 87.06 81 GLU A N 1
ATOM 648 C CA . GLU A 1 81 ? -7.226 -9.235 -11.536 1.00 87.06 81 GLU A CA 1
ATOM 649 C C . GLU A 1 81 ? -5.770 -9.516 -11.935 1.00 87.06 81 GLU A C 1
ATOM 651 O O . GLU A 1 81 ? -5.412 -10.674 -12.156 1.00 87.06 81 GLU A O 1
ATOM 656 N N . MET A 1 82 ? -4.917 -8.488 -11.969 1.00 82.31 82 MET A N 1
ATOM 657 C CA . MET A 1 82 ? -3.491 -8.634 -12.289 1.00 82.31 82 MET A CA 1
ATOM 658 C C . MET A 1 82 ? -2.719 -9.452 -11.246 1.00 82.31 82 MET A C 1
ATOM 660 O O . MET A 1 82 ? -1.739 -10.113 -11.587 1.00 82.31 82 MET A O 1
ATOM 664 N N . THR A 1 83 ? -3.144 -9.410 -9.982 1.00 81.81 83 THR A N 1
ATOM 665 C CA . THR A 1 83 ? -2.492 -10.115 -8.864 1.00 81.81 83 THR A CA 1
ATOM 666 C C . THR A 1 83 ? -3.152 -11.456 -8.516 1.00 81.81 83 THR A C 1
ATOM 668 O O . THR A 1 83 ? -2.719 -12.141 -7.586 1.00 81.81 83 THR A O 1
ATOM 671 N N . ASP A 1 84 ? -4.167 -11.879 -9.277 1.00 82.69 84 ASP A N 1
ATOM 672 C CA . ASP A 1 84 ? -4.812 -13.183 -9.128 1.00 82.69 84 ASP A CA 1
ATOM 673 C C . ASP A 1 84 ? -3.969 -14.304 -9.759 1.00 82.69 84 ASP A C 1
ATOM 675 O O . ASP A 1 84 ? -4.161 -14.722 -10.905 1.00 82.69 84 ASP A O 1
ATOM 679 N N . PHE A 1 85 ? -3.038 -14.830 -8.963 1.00 73.44 85 PHE A N 1
ATOM 680 C CA . PHE A 1 85 ? -2.191 -15.966 -9.340 1.00 73.44 85 PHE A CA 1
ATOM 681 C C . PHE A 1 85 ? -2.815 -17.334 -9.040 1.00 73.44 85 PHE A C 1
ATOM 683 O O . PHE A 1 85 ? -2.191 -18.359 -9.311 1.00 73.44 85 PHE A O 1
ATOM 690 N N . THR A 1 86 ? -4.029 -17.389 -8.480 1.00 76.06 86 THR A N 1
ATOM 691 C CA . THR A 1 86 ? -4.664 -18.675 -8.137 1.00 76.06 86 THR A CA 1
ATOM 692 C C . THR A 1 86 ? -5.103 -19.447 -9.376 1.00 76.06 86 THR A C 1
ATOM 694 O O . THR A 1 86 ? -5.133 -20.678 -9.387 1.00 76.06 86 THR A O 1
ATOM 697 N N . SER A 1 87 ? -5.388 -18.733 -10.464 1.00 73.25 87 SER A N 1
ATOM 698 C CA . SER A 1 87 ? -5.773 -19.339 -11.726 1.00 73.25 87 SER A CA 1
ATOM 699 C C . SER A 1 87 ? -4.537 -19.615 -12.588 1.00 73.25 87 SER A C 1
ATOM 701 O O . SER A 1 87 ? -4.023 -18.727 -13.269 1.00 73.25 87 SER A O 1
ATOM 703 N N . LEU A 1 88 ? -4.088 -20.876 -12.620 1.00 71.38 88 LEU A N 1
ATOM 704 C CA . LEU A 1 88 ? -2.999 -21.373 -13.485 1.00 71.38 88 LEU A CA 1
ATOM 705 C C . LEU A 1 88 ? -3.139 -20.897 -14.943 1.00 71.38 88 LEU A C 1
ATOM 707 O O . LEU A 1 88 ? -2.158 -20.531 -15.587 1.00 71.38 88 LEU A O 1
ATOM 711 N N . ARG A 1 89 ? -4.378 -20.823 -15.448 1.00 70.50 89 ARG A N 1
ATOM 712 C CA . ARG A 1 89 ? -4.701 -20.330 -16.795 1.00 70.50 89 ARG A CA 1
ATOM 713 C C . ARG A 1 89 ? -4.404 -18.836 -16.974 1.00 70.50 89 ARG A C 1
ATOM 715 O O . ARG A 1 89 ? -3.896 -18.452 -18.026 1.00 70.50 89 ARG A O 1
ATOM 722 N N . LYS A 1 90 ? -4.699 -18.000 -15.970 1.00 70.19 90 LYS A N 1
ATOM 723 C CA . LYS A 1 90 ? -4.377 -16.561 -15.989 1.00 70.19 90 LYS A CA 1
ATOM 724 C C . LYS A 1 90 ? -2.872 -16.338 -15.870 1.00 70.19 90 LYS A C 1
ATOM 726 O O . LYS A 1 90 ? -2.331 -15.548 -16.633 1.00 70.19 90 LYS A O 1
ATOM 731 N N . GLY A 1 91 ? -2.195 -17.110 -15.017 1.00 72.94 91 GLY A N 1
ATOM 732 C CA . GLY A 1 91 ? -0.734 -17.102 -14.908 1.00 72.94 91 GLY A CA 1
ATOM 733 C C . GLY A 1 91 ? -0.052 -17.436 -16.238 1.00 72.94 91 GLY A C 1
ATOM 734 O O . GLY A 1 91 ? 0.758 -16.654 -16.726 1.00 72.94 91 GLY A O 1
ATOM 735 N N . ILE A 1 92 ? -0.440 -18.540 -16.889 1.00 75.31 92 ILE A N 1
ATOM 736 C CA . ILE A 1 92 ? 0.103 -18.931 -18.204 1.00 75.31 92 ILE A CA 1
ATOM 737 C C . ILE A 1 92 ? -0.170 -17.854 -19.267 1.00 75.31 92 ILE A C 1
ATOM 739 O O . ILE A 1 92 ? 0.716 -17.551 -20.063 1.00 75.31 92 ILE A O 1
ATOM 743 N N . LYS A 1 93 ? -1.359 -17.234 -19.271 1.00 70.56 93 LYS A N 1
ATOM 744 C CA . LYS A 1 93 ? -1.697 -16.144 -20.205 1.00 70.56 93 LYS A CA 1
ATOM 745 C C . LYS A 1 93 ? -0.856 -14.884 -19.954 1.00 70.56 93 LYS A C 1
ATOM 747 O O . LYS A 1 93 ? -0.373 -14.284 -20.911 1.00 70.56 93 LYS A O 1
ATOM 752 N N . PHE A 1 94 ? -0.642 -14.521 -18.688 1.00 71.38 94 PHE A N 1
ATOM 753 C CA . PHE A 1 94 ? 0.204 -13.399 -18.281 1.00 71.38 94 PHE A CA 1
ATOM 754 C C . PHE A 1 94 ? 1.655 -13.617 -18.722 1.00 71.38 94 PHE A C 1
ATOM 756 O O . PHE A 1 94 ? 2.196 -12.804 -19.463 1.00 71.38 94 PHE A O 1
ATOM 763 N N . PHE A 1 95 ? 2.263 -14.757 -18.376 1.00 71.25 95 PHE A N 1
ATOM 764 C CA . PHE A 1 95 ? 3.626 -15.085 -18.812 1.00 71.25 95 PHE A CA 1
ATOM 765 C C . PHE A 1 95 ? 3.738 -15.227 -20.339 1.00 71.25 95 PHE A C 1
ATOM 767 O O . PHE A 1 95 ? 4.723 -14.781 -20.925 1.00 71.25 95 PHE A O 1
ATOM 774 N N . GLY A 1 96 ? 2.715 -15.772 -21.002 1.00 75.69 96 GLY A N 1
ATOM 775 C CA . GLY A 1 96 ? 2.650 -15.871 -22.460 1.00 75.69 96 GLY A CA 1
ATOM 776 C C . GLY A 1 96 ? 2.705 -14.511 -23.165 1.00 75.69 96 GLY A C 1
ATOM 777 O O . GLY A 1 96 ? 3.395 -14.386 -24.175 1.00 75.69 96 GLY A O 1
ATOM 778 N N . PHE A 1 97 ? 2.064 -13.479 -22.604 1.00 69.94 97 PHE A N 1
ATOM 779 C CA . PHE A 1 97 ? 2.134 -12.109 -23.127 1.00 69.94 97 PHE A CA 1
ATOM 780 C C . PHE A 1 97 ? 3.560 -11.536 -23.080 1.00 69.94 97 PHE A C 1
ATOM 782 O O . PHE A 1 97 ? 3.996 -10.893 -24.033 1.00 69.94 97 PHE A O 1
ATOM 789 N N . PHE A 1 98 ? 4.315 -11.815 -22.012 1.00 67.00 98 PHE A N 1
ATOM 790 C CA . PHE A 1 98 ? 5.700 -11.348 -21.883 1.00 67.00 98 PHE A CA 1
ATOM 791 C C . PHE A 1 98 ? 6.693 -12.124 -22.758 1.00 67.00 98 PHE A C 1
ATOM 793 O O . PHE A 1 98 ? 7.693 -11.549 -23.183 1.00 67.00 98 PHE A O 1
ATOM 800 N N . ILE A 1 99 ? 6.437 -13.408 -23.037 1.00 76.94 99 ILE A N 1
ATOM 801 C CA . ILE A 1 99 ? 7.350 -14.260 -23.819 1.00 76.94 99 ILE A CA 1
ATOM 802 C C . ILE A 1 99 ? 7.094 -14.123 -25.325 1.00 76.94 99 ILE A C 1
ATOM 804 O O . ILE A 1 99 ? 8.047 -14.063 -26.101 1.00 76.94 99 ILE A O 1
ATOM 808 N N . VAL A 1 100 ? 5.831 -14.052 -25.763 1.00 75.00 100 VAL A N 1
ATOM 809 C CA . VAL A 1 100 ? 5.491 -13.939 -27.191 1.00 75.00 100 VAL A CA 1
ATOM 810 C C . VAL A 1 100 ? 4.372 -12.915 -27.427 1.00 75.00 100 VAL A C 1
ATOM 812 O O . VAL A 1 100 ? 3.252 -13.280 -27.800 1.00 75.00 100 VAL A O 1
ATOM 815 N N . PRO A 1 101 ? 4.667 -11.605 -27.310 1.00 67.88 101 PRO A N 1
ATOM 816 C CA . PRO A 1 101 ? 3.672 -10.546 -27.509 1.00 67.88 101 PRO A CA 1
ATOM 817 C C 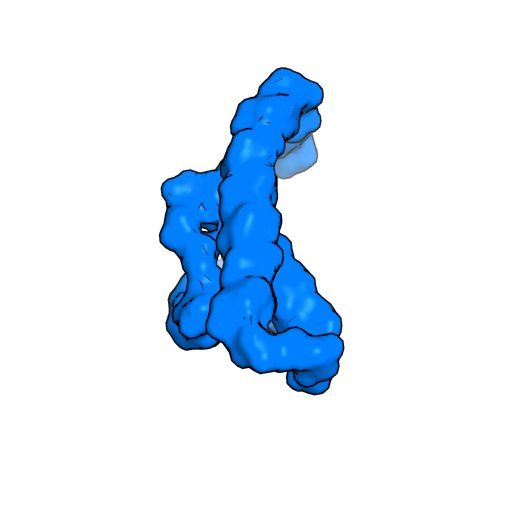. PRO A 1 101 ? 3.079 -10.511 -28.933 1.00 67.88 101 PRO A C 1
ATOM 819 O O . PRO A 1 101 ? 2.056 -9.876 -29.157 1.00 67.88 101 PRO A O 1
ATOM 822 N N . LYS A 1 102 ? 3.688 -11.210 -29.906 1.00 62.81 102 LYS A N 1
ATOM 823 C CA . LYS A 1 102 ? 3.209 -11.305 -31.298 1.00 62.81 102 LYS A CA 1
ATOM 824 C C . LYS A 1 102 ? 2.066 -12.303 -31.537 1.00 62.81 102 LYS A C 1
ATOM 826 O O . LYS A 1 102 ? 1.414 -12.180 -32.564 1.00 62.81 102 LYS A O 1
ATOM 831 N N . ILE A 1 103 ? 1.842 -13.283 -30.656 1.00 65.56 103 ILE A N 1
ATOM 832 C CA . ILE A 1 103 ? 0.784 -14.307 -30.833 1.00 65.56 103 ILE A CA 1
ATOM 833 C C . ILE A 1 103 ? -0.535 -13.873 -30.169 1.00 65.56 103 ILE A C 1
ATOM 835 O O . ILE A 1 103 ? -1.605 -14.327 -30.555 1.00 65.56 103 ILE A O 1
ATOM 839 N N . LEU A 1 104 ? -0.455 -12.984 -29.177 1.00 60.03 104 LEU A N 1
ATOM 840 C CA . LEU A 1 104 ? -1.569 -12.526 -28.338 1.00 60.03 104 LEU A CA 1
ATOM 841 C C . LEU A 1 104 ? -2.131 -11.156 -28.768 1.00 60.03 104 LEU A C 1
ATOM 843 O O . LEU A 1 104 ? -2.646 -10.421 -27.926 1.00 60.03 104 LEU A O 1
ATOM 847 N N . ARG A 1 105 ? -2.016 -10.815 -30.057 1.00 53.34 105 ARG A N 1
ATOM 848 C CA . ARG A 1 105 ? -2.635 -9.625 -30.655 1.00 53.34 105 ARG A CA 1
ATOM 849 C C . ARG A 1 105 ? -3.879 -9.999 -31.446 1.00 53.34 105 ARG A C 1
ATOM 851 O O . ARG A 1 105 ? -3.803 -11.003 -32.184 1.00 53.34 105 ARG A O 1
#

InterPro domains:
  IPR001128 Cytochrome P450 [PF00067] (1-86)
  IPR036396 Cytochrome P450 superfamily [G3DSA:1.10.630.10] (1-105)
  IPR036396 Cytochrome P450 superfamily [SSF48264] (1-95)
  IPR050476 Insect Cytochrome P450 Detoxification [PTHR24292] (1-104)

Sequence (105 aa):
MRHILTPSFTSSKMKMMFTLMVECAENFVTHFLKKDQDVFDVSIKDVTTRFANDVVASTAFGIRTDSLEEQDNEFYLMGREMTDFTSLRKGIKFFGFFIVPKILR

Solvent-accessible surface area (backbone atoms only — not comparable to full-atom values): 6310 Å² total; per-residue (Å²): 109,68,83,73,52,54,74,66,68,36,72,69,48,48,57,62,40,44,61,54,44,49,53,46,49,52,52,56,53,47,61,57,64,74,63,80,62,97,72,84,95,69,62,64,69,58,58,52,50,29,52,53,44,27,36,45,34,35,65,76,68,71,39,88,62,57,43,78,81,39,76,81,35,64,69,54,54,52,51,51,60,76,68,46,66,86,43,64,70,52,42,53,52,54,54,41,46,75,76,42,59,82,76,78,111